Protein AF-A5N332-F1 (afdb_monomer)

Structure (mmCIF, N/CA/C/O backbone):
data_AF-A5N332-F1
#
_entry.id   AF-A5N332-F1
#
loop_
_atom_site.group_PDB
_atom_site.id
_atom_site.type_symbol
_atom_site.label_atom_id
_atom_site.label_alt_id
_atom_site.label_comp_id
_atom_site.label_asym_id
_atom_site.label_entity_id
_atom_site.label_seq_id
_atom_site.pdbx_PDB_ins_code
_atom_site.Cartn_x
_atom_site.Cartn_y
_atom_site.Cartn_z
_atom_site.occupancy
_atom_site.B_iso_or_equiv
_atom_site.auth_seq_id
_atom_site.auth_comp_id
_atom_site.auth_asym_id
_atom_site.auth_atom_id
_atom_site.pdbx_PDB_model_num
ATOM 1 N N . MET A 1 1 ? -3.164 6.702 -16.701 1.00 53.25 1 MET A N 1
ATOM 2 C CA . MET A 1 1 ? -4.174 5.683 -16.323 1.00 53.25 1 MET A CA 1
ATOM 3 C C . MET A 1 1 ? -3.710 4.673 -15.253 1.00 53.25 1 MET A C 1
ATOM 5 O O . MET A 1 1 ? -4.550 3.938 -14.766 1.00 53.25 1 MET A O 1
ATOM 9 N N . LEU A 1 2 ? 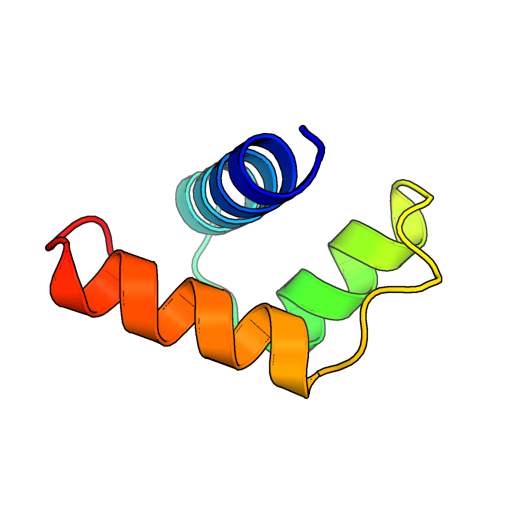-2.449 4.670 -14.779 1.00 61.00 2 LEU A N 1
ATOM 10 C CA . LEU A 1 2 ? -1.949 3.703 -13.769 1.00 61.00 2 LEU A CA 1
ATOM 11 C C . LEU A 1 2 ? -2.333 3.974 -12.295 1.00 61.00 2 LEU A C 1
ATOM 13 O O . LEU A 1 2 ? -2.257 3.067 -11.471 1.00 61.00 2 LEU A O 1
ATOM 17 N N . LYS A 1 3 ? -2.765 5.193 -11.933 1.00 61.09 3 LYS A N 1
ATOM 18 C CA . LYS A 1 3 ? -3.029 5.554 -10.520 1.00 61.09 3 LYS A CA 1
ATOM 19 C C . LYS A 1 3 ? -4.218 4.809 -9.894 1.00 61.09 3 LYS A C 1
ATOM 21 O O . LYS A 1 3 ? -4.223 4.614 -8.686 1.00 61.09 3 LYS A O 1
ATOM 26 N N . GLY A 1 4 ? -5.211 4.408 -10.694 1.00 75.50 4 GLY A N 1
ATOM 27 C CA . GLY A 1 4 ? -6.361 3.633 -10.205 1.00 75.50 4 GLY A CA 1
ATOM 28 C C . GLY A 1 4 ? -6.007 2.177 -9.895 1.00 75.50 4 GLY A C 1
ATOM 29 O O . GLY A 1 4 ? -6.480 1.626 -8.907 1.00 75.50 4 GLY A O 1
ATOM 30 N N . VAL A 1 5 ? -5.109 1.586 -10.690 1.00 85.88 5 VAL A N 1
ATOM 31 C CA . VAL A 1 5 ? -4.681 0.187 -10.537 1.00 85.88 5 VAL A CA 1
ATOM 32 C C . VAL A 1 5 ? -3.886 -0.002 -9.247 1.00 85.88 5 VAL A C 1
ATOM 34 O O . VAL A 1 5 ? -4.156 -0.938 -8.504 1.00 85.88 5 VAL A O 1
ATOM 37 N N . LEU A 1 6 ? -2.978 0.929 -8.924 1.00 88.44 6 LEU A N 1
ATOM 38 C CA . LEU A 1 6 ? -2.165 0.836 -7.706 1.00 88.44 6 LEU A CA 1
ATOM 39 C C . LEU A 1 6 ? -3.022 0.841 -6.431 1.00 88.44 6 LEU A C 1
ATOM 41 O O . LEU A 1 6 ? -2.749 0.082 -5.507 1.00 88.44 6 LEU A O 1
ATOM 45 N N . GLY A 1 7 ? -4.079 1.660 -6.398 1.00 89.00 7 GLY A N 1
ATOM 46 C CA . GLY A 1 7 ? -5.032 1.682 -5.285 1.00 89.00 7 GLY A CA 1
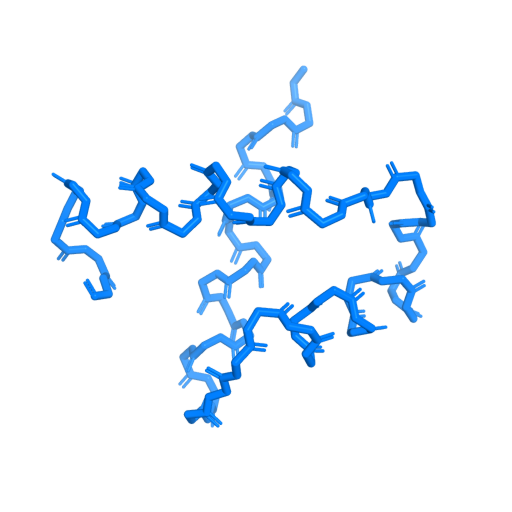ATOM 47 C C . GLY A 1 7 ? -5.757 0.347 -5.108 1.00 89.00 7 GLY A C 1
ATOM 48 O O . GLY A 1 7 ? -5.862 -0.143 -3.988 1.00 89.00 7 GLY A O 1
ATOM 49 N N . GLY A 1 8 ? -6.177 -0.277 -6.214 1.00 90.12 8 GLY A N 1
ATOM 50 C CA . GLY A 1 8 ? -6.766 -1.618 -6.196 1.00 90.12 8 GLY A CA 1
ATOM 51 C C . GLY A 1 8 ? -5.789 -2.690 -5.705 1.00 90.12 8 GLY A C 1
ATOM 52 O O . GLY A 1 8 ? -6.158 -3.517 -4.879 1.00 90.12 8 GLY A O 1
ATOM 53 N N . CYS A 1 9 ? -4.524 -2.640 -6.135 1.00 90.88 9 CYS A N 1
ATOM 54 C CA . CYS A 1 9 ? -3.489 -3.558 -5.650 1.00 90.88 9 CYS A CA 1
ATOM 55 C C . CYS A 1 9 ? -3.239 -3.411 -4.143 1.00 90.88 9 CYS A C 1
ATOM 57 O O . CYS A 1 9 ? -3.081 -4.411 -3.448 1.00 90.88 9 CYS A O 1
ATOM 59 N N . VAL A 1 10 ? -3.215 -2.178 -3.628 1.00 91.94 10 VAL A N 1
ATOM 60 C CA . VAL A 1 10 ? -3.084 -1.919 -2.186 1.00 91.94 10 VAL A CA 1
ATOM 61 C C . VAL A 1 10 ? -4.278 -2.495 -1.424 1.00 91.94 10 VAL A C 1
ATOM 63 O O . VAL A 1 10 ? -4.078 -3.187 -0.428 1.00 91.94 10 VAL A O 1
ATOM 66 N N . LEU A 1 11 ? -5.500 -2.276 -1.913 1.00 91.56 11 LEU A N 1
ATOM 67 C CA . LEU A 1 11 ? -6.713 -2.798 -1.284 1.00 91.56 11 LEU A CA 1
ATOM 68 C C . LEU A 1 11 ? -6.732 -4.335 -1.257 1.00 91.56 11 LEU A C 1
ATOM 70 O O . LEU A 1 11 ? -7.026 -4.926 -0.224 1.00 91.56 11 LEU A O 1
ATOM 74 N N . GLU A 1 12 ? -6.337 -4.984 -2.352 1.00 92.25 12 GLU A N 1
ATOM 75 C CA . GLU A 1 12 ? -6.199 -6.445 -2.435 1.00 92.25 12 GLU A CA 1
ATOM 76 C C . GLU A 1 12 ? -5.171 -6.986 -1.425 1.00 92.25 12 GLU A C 1
ATOM 78 O O . GLU A 1 12 ? -5.385 -8.016 -0.784 1.00 92.25 12 GLU A O 1
ATOM 83 N N . ILE A 1 13 ? -4.048 -6.282 -1.248 1.00 91.69 13 ILE A N 1
ATOM 84 C CA . ILE A 1 13 ? -3.009 -6.656 -0.281 1.00 91.69 13 ILE A CA 1
ATOM 85 C C . ILE A 1 13 ? -3.545 -6.590 1.157 1.00 91.69 13 ILE A C 1
ATOM 87 O O . ILE A 1 13 ? -3.270 -7.512 1.931 1.00 91.69 13 ILE A O 1
ATOM 91 N N . ILE A 1 14 ? -4.296 -5.536 1.494 1.00 91.94 14 ILE A N 1
ATOM 92 C CA . ILE A 1 14 ? -4.889 -5.321 2.825 1.00 91.94 14 ILE A CA 1
ATOM 93 C C . ILE A 1 14 ? -6.038 -6.307 3.075 1.00 91.94 14 ILE A C 1
ATOM 95 O O . ILE A 1 14 ? -6.144 -6.873 4.158 1.00 91.94 14 ILE A O 1
ATOM 99 N N . SER A 1 15 ? -6.852 -6.594 2.055 1.00 91.75 15 SER A N 1
ATOM 100 C CA . SER A 1 15 ? -7.980 -7.526 2.165 1.00 91.75 15 SER A CA 1
ATOM 101 C C . SER A 1 15 ? -7.552 -8.954 2.518 1.00 91.75 15 SER A C 1
ATOM 103 O O . SER A 1 15 ? -8.356 -9.712 3.056 1.00 91.75 15 SER A O 1
ATOM 105 N N . ARG A 1 16 ? -6.312 -9.349 2.203 1.00 90.69 16 ARG A N 1
ATOM 106 C CA . ARG A 1 16 ? -5.795 -10.695 2.500 1.00 90.69 16 ARG A CA 1
ATOM 107 C C . ARG A 1 16 ? -5.312 -10.856 3.935 1.00 90.69 16 ARG A C 1
ATOM 109 O O . ARG A 1 16 ? -5.378 -11.963 4.462 1.00 90.69 16 ARG A O 1
ATOM 116 N N . LYS A 1 17 ? -4.743 -9.804 4.527 1.00 86.50 17 LYS A N 1
ATOM 117 C CA . LYS A 1 17 ? -4.259 -9.798 5.911 1.00 86.50 17 LYS A CA 1
ATOM 118 C C . LYS A 1 17 ? -3.976 -8.376 6.385 1.00 86.50 17 LYS A C 1
ATOM 120 O O . LYS A 1 17 ? -3.571 -7.528 5.591 1.00 86.50 17 LYS A O 1
ATOM 125 N N . GLU A 1 18 ? -4.053 -8.178 7.696 1.00 87.38 18 GLU A N 1
ATOM 126 C CA . GLU A 1 18 ? -3.556 -6.963 8.335 1.00 87.38 18 GLU A CA 1
ATOM 127 C C . GLU A 1 18 ? -2.059 -6.778 8.032 1.00 87.38 18 GLU A C 1
ATOM 129 O O . GLU A 1 18 ? -1.257 -7.719 8.076 1.00 87.38 18 GLU A O 1
ATOM 134 N N . THR A 1 19 ? -1.693 -5.569 7.620 1.00 90.12 19 THR A N 1
ATOM 135 C CA . THR A 1 19 ? -0.361 -5.242 7.113 1.00 90.12 19 THR A CA 1
ATOM 136 C C . THR A 1 19 ? -0.102 -3.747 7.282 1.00 90.12 19 THR A C 1
ATOM 138 O O . THR A 1 19 ? -1.027 -2.964 7.476 1.00 90.12 19 THR A O 1
ATOM 141 N N . TYR A 1 20 ? 1.160 -3.338 7.208 1.00 88.44 20 TYR A N 1
ATOM 142 C CA . TYR A 1 20 ? 1.593 -1.955 7.411 1.00 88.44 20 TYR A CA 1
ATOM 143 C C . TYR A 1 20 ? 2.289 -1.416 6.156 1.00 88.44 20 TYR A C 1
ATOM 145 O O . TYR A 1 20 ? 2.773 -2.185 5.324 1.00 88.44 20 TYR A O 1
ATOM 153 N N . GLY A 1 21 ? 2.358 -0.087 6.013 1.00 88.31 21 GLY A N 1
ATOM 154 C CA . GLY A 1 21 ? 2.750 0.587 4.762 1.00 88.31 21 GLY A CA 1
ATOM 155 C C . GLY A 1 21 ? 4.038 0.066 4.110 1.00 88.31 21 GLY A C 1
ATOM 156 O O . GLY A 1 21 ? 4.079 -0.135 2.897 1.00 88.31 21 GLY A O 1
ATOM 157 N N . TYR A 1 22 ? 5.056 -0.255 4.909 1.00 89.94 22 TYR A N 1
ATOM 158 C CA . TYR A 1 22 ? 6.308 -0.824 4.404 1.00 89.94 22 TYR A CA 1
ATOM 159 C C . TYR A 1 22 ? 6.143 -2.235 3.809 1.00 89.94 22 TYR A C 1
ATOM 161 O O . TYR A 1 22 ? 6.738 -2.562 2.782 1.00 89.94 22 TYR A O 1
ATOM 169 N N . GLU A 1 23 ? 5.322 -3.094 4.415 1.00 91.38 23 GLU A N 1
ATOM 170 C CA . GLU A 1 23 ? 5.075 -4.433 3.876 1.00 91.38 23 GLU A CA 1
ATOM 171 C C . GLU A 1 23 ? 4.280 -4.372 2.561 1.00 91.38 23 GLU A C 1
ATOM 173 O O . GLU A 1 23 ? 4.586 -5.120 1.626 1.00 91.38 23 GLU A O 1
ATOM 178 N N . ILE A 1 24 ? 3.324 -3.444 2.458 1.00 92.25 24 ILE A N 1
ATOM 179 C CA . ILE A 1 24 ? 2.600 -3.156 1.213 1.00 92.25 24 ILE A CA 1
ATOM 180 C C . ILE A 1 24 ? 3.588 -2.727 0.121 1.00 92.25 24 ILE A C 1
ATOM 182 O O . ILE A 1 24 ? 3.571 -3.287 -0.973 1.00 92.25 24 ILE A O 1
ATOM 186 N N . MET A 1 25 ? 4.498 -1.798 0.432 1.00 91.62 25 MET A N 1
ATOM 187 C CA . MET A 1 25 ? 5.538 -1.319 -0.486 1.00 91.62 25 MET A CA 1
ATOM 188 C C . MET A 1 25 ? 6.432 -2.458 -0.988 1.00 91.62 25 MET A C 1
ATOM 190 O O . MET A 1 25 ? 6.598 -2.625 -2.197 1.00 91.62 25 MET A O 1
ATOM 194 N N . ARG A 1 26 ? 6.933 -3.319 -0.091 1.00 91.62 26 ARG A N 1
ATOM 195 C CA . ARG A 1 26 ? 7.729 -4.486 -0.506 1.00 91.62 26 ARG A CA 1
ATOM 196 C C . ARG A 1 26 ? 6.958 -5.432 -1.422 1.00 91.62 26 ARG A C 1
ATOM 198 O O . ARG A 1 26 ? 7.539 -5.956 -2.368 1.00 91.62 26 ARG A O 1
ATOM 205 N N . ARG A 1 27 ? 5.677 -5.685 -1.136 1.00 91.62 27 ARG A N 1
ATOM 206 C CA . ARG A 1 27 ? 4.833 -6.553 -1.971 1.00 91.62 27 ARG A CA 1
ATOM 207 C C . ARG A 1 27 ? 4.619 -5.949 -3.354 1.00 91.62 27 ARG A C 1
ATOM 209 O O . ARG A 1 27 ? 4.753 -6.663 -4.338 1.00 91.62 27 ARG A O 1
ATOM 216 N N . LEU A 1 28 ? 4.351 -4.648 -3.435 1.00 91.00 28 LEU A N 1
ATOM 217 C CA . LEU A 1 28 ? 4.232 -3.938 -4.709 1.00 91.00 28 LEU A CA 1
ATOM 218 C C . LEU A 1 28 ? 5.540 -4.006 -5.511 1.00 91.00 28 LEU A C 1
ATOM 220 O O . LEU A 1 28 ? 5.509 -4.362 -6.687 1.00 91.00 28 LEU A O 1
ATOM 224 N N . ASN A 1 29 ? 6.689 -3.780 -4.873 1.00 90.50 29 ASN A N 1
ATOM 225 C CA . ASN A 1 29 ? 7.995 -3.925 -5.524 1.00 90.50 29 ASN A CA 1
ATOM 226 C C . ASN A 1 29 ? 8.235 -5.350 -6.041 1.00 90.50 29 ASN A C 1
ATOM 228 O O . ASN A 1 29 ? 8.686 -5.522 -7.170 1.00 90.50 29 ASN A O 1
ATOM 232 N N . ALA A 1 30 ? 7.879 -6.373 -5.257 1.00 91.38 30 ALA A N 1
ATOM 233 C CA . ALA A 1 30 ? 7.985 -7.774 -5.673 1.00 91.38 30 ALA A CA 1
ATOM 234 C C . ALA A 1 30 ? 7.061 -8.130 -6.856 1.00 91.38 30 ALA A C 1
ATOM 236 O O . ALA A 1 30 ? 7.354 -9.060 -7.600 1.00 91.38 30 ALA A O 1
ATOM 237 N N . LEU A 1 31 ? 5.970 -7.381 -7.049 1.00 89.69 31 LEU A N 1
ATOM 238 C CA . LEU A 1 31 ? 5.056 -7.499 -8.191 1.00 89.69 31 LEU A CA 1
ATOM 239 C C . LEU A 1 31 ? 5.515 -6.691 -9.422 1.00 89.69 31 LEU A C 1
ATOM 241 O O . LEU A 1 31 ? 4.812 -6.673 -10.430 1.00 89.69 31 LEU A O 1
ATOM 245 N N . GLY A 1 32 ? 6.677 -6.031 -9.358 1.00 89.56 32 GLY A N 1
ATOM 246 C CA . GLY A 1 32 ? 7.252 -5.253 -10.458 1.00 89.56 32 GLY A CA 1
ATOM 247 C C . GLY A 1 32 ? 6.968 -3.751 -10.401 1.00 89.56 32 GLY A C 1
ATOM 248 O O . GLY A 1 32 ? 7.377 -3.025 -11.302 1.00 89.56 32 GLY A O 1
ATOM 249 N N . PHE A 1 33 ? 6.318 -3.249 -9.345 1.00 88.62 33 PHE A N 1
ATOM 250 C CA . PHE A 1 33 ? 6.088 -1.814 -9.148 1.00 88.62 33 PHE A CA 1
ATOM 251 C C . PHE A 1 33 ? 7.290 -1.118 -8.488 1.00 88.62 33 PHE A C 1
ATOM 253 O O . PHE A 1 33 ? 7.130 -0.429 -7.485 1.00 88.62 33 PHE A O 1
ATOM 260 N N . THR A 1 34 ? 8.491 -1.292 -9.044 1.00 85.06 34 THR A N 1
ATOM 261 C CA . THR A 1 34 ? 9.766 -0.836 -8.450 1.00 85.06 34 THR A CA 1
ATOM 262 C C . THR A 1 34 ? 9.893 0.680 -8.285 1.00 85.06 34 THR A C 1
ATOM 264 O O . THR A 1 34 ? 10.697 1.140 -7.479 1.00 85.06 34 THR A O 1
ATOM 267 N N . ASP A 1 35 ? 9.089 1.456 -9.012 1.00 84.88 35 ASP A N 1
ATOM 268 C CA . ASP A 1 35 ? 9.080 2.924 -8.947 1.00 84.88 35 ASP A CA 1
ATOM 269 C C . ASP A 1 35 ? 8.187 3.470 -7.814 1.00 84.88 35 ASP A C 1
ATOM 271 O O . ASP A 1 35 ? 8.032 4.684 -7.646 1.00 84.88 35 ASP A O 1
ATOM 275 N N . VAL A 1 36 ? 7.552 2.588 -7.033 1.00 86.06 36 VAL A N 1
ATOM 276 C CA . VAL A 1 36 ? 6.670 2.979 -5.931 1.00 86.06 36 VAL A CA 1
ATOM 277 C C . VAL A 1 36 ? 7.492 3.291 -4.686 1.00 86.06 36 VAL A C 1
ATOM 279 O O . VAL A 1 36 ? 7.958 2.414 -3.964 1.00 86.06 36 VAL A O 1
ATOM 282 N N . VAL A 1 37 ? 7.610 4.585 -4.407 1.00 86.00 37 VAL A N 1
ATOM 283 C CA . VAL A 1 37 ? 8.215 5.112 -3.177 1.00 86.00 3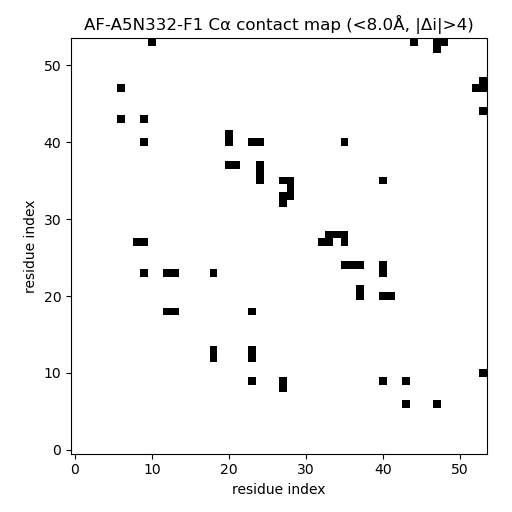7 VAL A CA 1
ATOM 284 C C . VAL A 1 37 ? 7.202 5.187 -2.029 1.00 86.00 37 VAL A C 1
ATOM 286 O O . VAL A 1 37 ? 5.998 5.317 -2.273 1.00 86.00 37 VAL A O 1
ATOM 289 N N . ASP A 1 38 ? 7.684 5.197 -0.781 1.00 86.94 38 ASP A N 1
ATOM 290 C CA . ASP A 1 38 ? 6.863 5.273 0.441 1.00 86.94 38 ASP A CA 1
ATOM 291 C C . ASP A 1 38 ? 5.755 6.331 0.370 1.00 86.94 38 ASP A C 1
ATOM 293 O O . ASP A 1 38 ? 4.589 6.038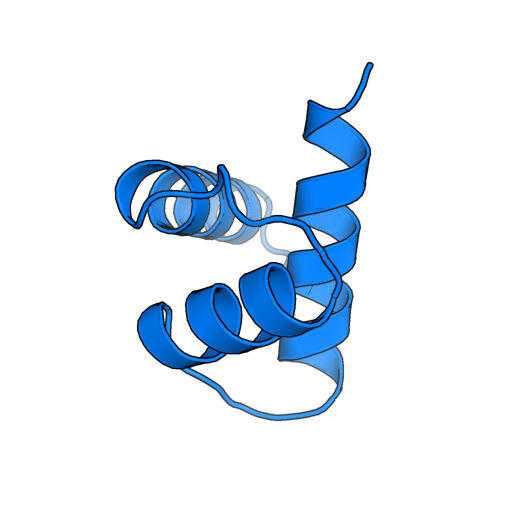 0.638 1.00 86.94 38 ASP A O 1
ATOM 297 N N . GLY A 1 39 ? 6.084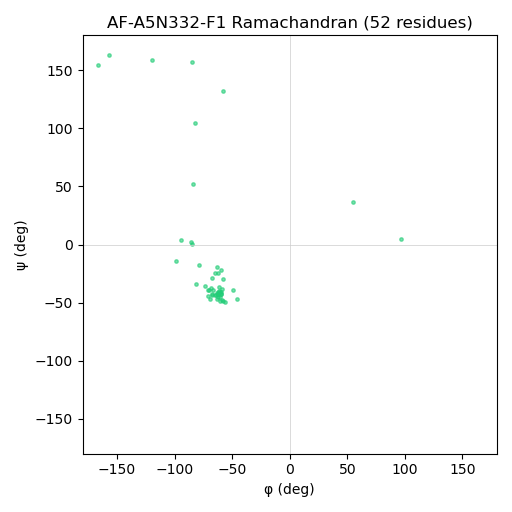 7.549 -0.073 1.00 88.69 39 GLY A N 1
ATOM 298 C CA . GLY A 1 39 ? 5.113 8.645 -0.170 1.00 88.69 39 GLY A CA 1
ATOM 299 C C . GLY A 1 39 ? 3.900 8.323 -1.054 1.00 88.69 39 GLY A C 1
ATOM 300 O O . GLY A 1 39 ? 2.791 8.790 -0.782 1.00 88.69 39 GLY A O 1
ATOM 301 N N . THR A 1 40 ? 4.069 7.474 -2.070 1.00 89.38 40 THR A N 1
ATOM 302 C CA . THR A 1 40 ? 2.969 7.025 -2.936 1.00 89.38 40 THR A CA 1
ATOM 303 C C . THR A 1 40 ? 2.028 6.085 -2.191 1.00 89.38 40 THR A C 1
ATOM 305 O O . THR A 1 40 ? 0.810 6.257 -2.268 1.00 89.38 40 THR A O 1
ATOM 308 N N 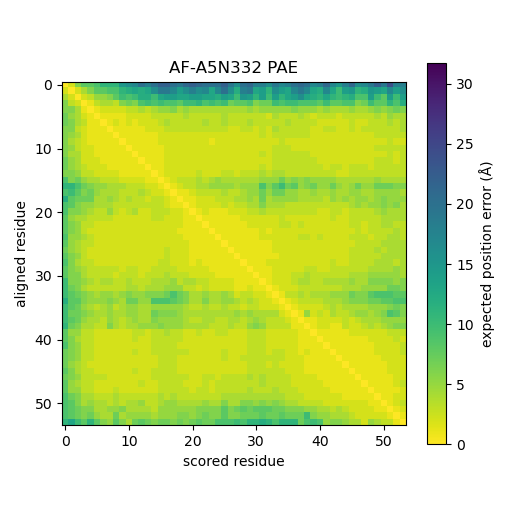. VAL A 1 41 ? 2.578 5.127 -1.439 1.00 90.69 41 VAL A N 1
ATOM 309 C CA . VAL A 1 41 ? 1.789 4.176 -0.643 1.00 90.69 41 VAL A CA 1
ATOM 310 C C . VAL A 1 41 ? 1.009 4.918 0.436 1.00 90.69 41 VAL A C 1
ATOM 312 O O . VAL A 1 41 ? -0.202 4.740 0.533 1.00 90.69 41 VAL A O 1
ATOM 315 N N . TYR A 1 42 ? 1.654 5.830 1.168 1.00 91.00 42 TYR A N 1
ATOM 316 C CA . TYR A 1 42 ? 0.977 6.656 2.172 1.00 91.00 42 TYR A CA 1
ATOM 317 C C . TYR A 1 42 ? -0.136 7.517 1.574 1.00 91.00 42 TYR A C 1
ATOM 319 O O . TYR A 1 42 ? -1.233 7.580 2.124 1.00 91.00 42 TYR A O 1
ATOM 327 N N . THR A 1 43 ? 0.101 8.132 0.414 1.00 91.69 43 THR A N 1
ATOM 328 C CA . THR A 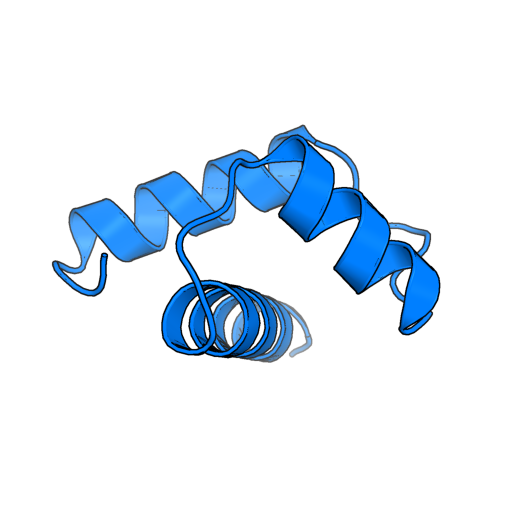1 43 ? -0.937 8.915 -0.273 1.00 91.69 43 THR A CA 1
ATOM 329 C C . THR A 1 43 ? -2.142 8.049 -0.648 1.00 91.69 43 THR A C 1
ATOM 331 O O . THR A 1 43 ? -3.280 8.514 -0.583 1.00 91.69 43 THR A O 1
ATOM 334 N N . ILE A 1 44 ? -1.920 6.793 -1.044 1.00 91.56 44 ILE A N 1
ATOM 335 C CA . ILE A 1 44 ? -3.002 5.854 -1.356 1.00 91.56 44 ILE A CA 1
ATOM 336 C C . ILE A 1 44 ? -3.750 5.453 -0.089 1.00 91.56 44 IL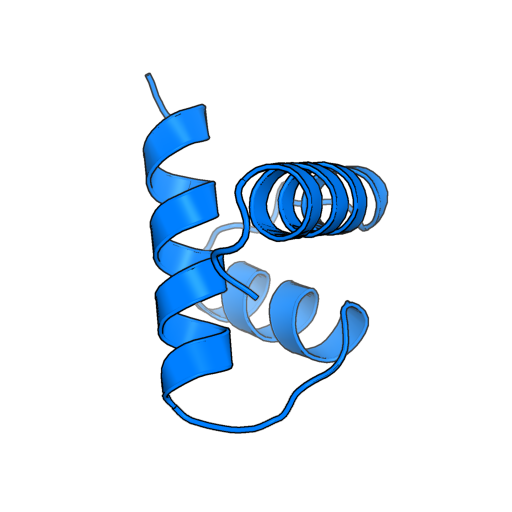E A C 1
ATOM 338 O O . ILE A 1 44 ? -4.974 5.531 -0.092 1.00 91.56 44 ILE A O 1
ATOM 342 N N . LEU A 1 45 ? -3.042 5.100 0.985 1.00 91.25 45 LEU A N 1
ATOM 343 C CA . LEU A 1 45 ? -3.651 4.739 2.267 1.00 91.25 45 LEU A CA 1
ATOM 344 C C . LEU A 1 45 ? -4.560 5.858 2.786 1.00 91.25 45 LEU A C 1
ATOM 346 O O . LEU A 1 45 ? -5.735 5.612 3.030 1.00 91.25 45 LEU A O 1
ATOM 350 N N . ILE A 1 46 ? -4.074 7.104 2.805 1.00 92.94 46 ILE A N 1
ATOM 351 C CA . ILE A 1 46 ? -4.868 8.277 3.211 1.00 92.94 46 ILE A CA 1
ATOM 352 C C . ILE A 1 46 ? -6.117 8.440 2.332 1.00 92.94 46 ILE A C 1
ATOM 354 O O . ILE A 1 46 ? -7.177 8.839 2.806 1.00 92.94 46 ILE A O 1
ATOM 358 N N . ARG A 1 47 ? -6.017 8.179 1.022 1.00 91.50 47 ARG A N 1
ATOM 359 C CA . ARG A 1 47 ? -7.175 8.272 0.118 1.00 91.50 47 ARG A CA 1
ATOM 360 C C . ARG A 1 47 ? -8.187 7.157 0.358 1.00 91.50 47 ARG A C 1
ATOM 362 O O . ARG A 1 47 ? -9.381 7.433 0.259 1.00 91.50 47 ARG A O 1
ATOM 369 N N . LEU A 1 48 ? -7.732 5.937 0.634 1.00 90.19 48 LEU A N 1
ATOM 370 C CA . LEU A 1 48 ? -8.601 4.799 0.934 1.00 90.19 48 LEU A CA 1
ATOM 371 C C . LEU A 1 48 ? -9.321 5.001 2.276 1.00 90.19 48 LEU A C 1
ATOM 373 O O . LEU A 1 48 ? -10.536 4.832 2.324 1.00 90.19 48 LEU A O 1
ATOM 377 N N . GLU A 1 49 ? -8.611 5.479 3.300 1.00 90.88 49 GLU A N 1
ATOM 378 C CA . GLU A 1 49 ? -9.167 5.841 4.613 1.00 90.88 49 GLU A CA 1
ATOM 379 C C . GLU A 1 49 ? -10.215 6.958 4.480 1.00 90.88 49 GLU A C 1
ATOM 381 O O . GLU A 1 49 ? -11.357 6.819 4.910 1.00 90.88 49 GLU A O 1
ATOM 3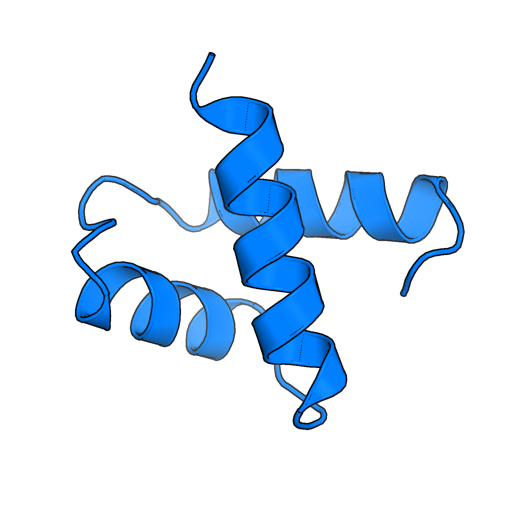86 N N . LYS A 1 50 ? -9.897 8.038 3.748 1.00 93.12 50 LYS A N 1
ATOM 387 C CA . LYS A 1 50 ? -10.869 9.106 3.435 1.00 93.12 50 LYS A CA 1
ATOM 388 C C . LYS A 1 50 ? -12.090 8.618 2.653 1.00 93.12 50 LYS A C 1
ATOM 390 O O . LYS A 1 50 ? -13.117 9.292 2.653 1.00 93.12 50 LYS A O 1
ATOM 395 N N . SER A 1 51 ? -11.970 7.487 1.963 1.00 90.25 51 SER A N 1
ATOM 396 C CA . SER A 1 51 ? -13.060 6.861 1.211 1.00 90.25 51 SER A CA 1
ATOM 397 C C . SER A 1 51 ? -13.801 5.789 2.021 1.00 90.25 51 SER A C 1
ATOM 399 O O . SER A 1 51 ? -14.708 5.172 1.473 1.00 90.25 51 SER A O 1
ATOM 401 N N . ASN A 1 52 ? -13.456 5.582 3.300 1.00 89.50 52 ASN A N 1
ATOM 402 C CA . ASN A 1 52 ? -13.992 4.530 4.177 1.00 89.50 52 ASN A CA 1
ATOM 403 C C . ASN A 1 52 ? -13.844 3.111 3.594 1.00 89.50 52 ASN A C 1
ATOM 405 O O . ASN A 1 52 ? -14.743 2.282 3.723 1.00 89.50 52 ASN A O 1
ATOM 409 N N . LEU A 1 53 ? -12.731 2.844 2.903 1.00 83.50 53 LEU A N 1
ATOM 410 C CA . LEU A 1 53 ? -12.433 1.525 2.327 1.00 83.50 53 LEU A CA 1
ATOM 411 C C . LEU A 1 53 ? -11.472 0.689 3.185 1.00 83.50 53 LEU A C 1
ATOM 413 O O . LEU A 1 53 ? -11.339 -0.507 2.932 1.00 83.50 53 LEU A O 1
ATOM 417 N N . VAL A 1 54 ? -10.802 1.318 4.153 1.00 82.00 54 VAL A N 1
ATOM 418 C CA . VAL A 1 54 ? -9.873 0.743 5.141 1.00 82.00 54 VAL A CA 1
ATOM 419 C C . VAL A 1 54 ? -9.923 1.557 6.421 1.00 82.00 54 VAL A C 1
ATOM 421 O O . VAL A 1 54 ? -10.288 2.752 6.319 1.00 82.00 54 VAL A O 1
#

Solvent-accessible surface area (backbone atoms only — not comparable to full-atom values): 3308 Å² total; per-residue (Å²): 130,66,74,66,55,54,49,52,54,51,50,55,54,48,75,75,41,95,79,52,73,67,61,55,46,53,52,41,36,76,72,68,44,70,87,64,50,70,70,58,54,53,55,44,51,54,51,36,41,76,66,72,74,96

Radius of gyration: 10.14 Å; Cα contacts (8 Å, |Δi|>4): 33; chains: 1; bounding box: 24×20×25 Å

pLDDT: mean 87.67, std 7.77, range [53.25, 93.12]

Secondary structure (DSSP, 8-state):
-THHHHHHHHHHHHHHS---HHHHHHHHHHTT-TT--HHHHHHHHHHHHHTT--

InterPro domains:
  IPR005149 Transcription regulator PadR, N-terminal [PF03551] (10-54)
  IPR036388 Winged helix-like DNA-binding domain superfamily [G3DSA:1.10.10.10] (1-54)
  IPR036390 Winged helix DNA-binding domain superfamily [SSF46785] (1-54)

Sequence (54 aa):
MLKGVLGGCVLEIISRKETYGYEIMRRLNALGFTDVVDGTVYTILIRLEKSNLV

Foldseek 3Di:
DCLVVLLVLLLVVCVVDPDDLVVSVVVCVVVVVVVDDSVSSVVSVVVCVVVVSD

Nearest PDB structures (foldseek):
  4esf-assembly1_A-2  TM=9.598E-01  e=3.254E-04  Bacillus cereus ATCC 10987
  6abt-assembly1_A  TM=9.479E-01  e=3.949E-04  Listeria monocytogenes
  6abq-assembly1_A  TM=9.832E-01  e=2.405E-03  Listeria monocytogenes
  6dk4-assembly1_A  TM=8.993E-01  e=2.557E+00  Campylobacter jejuni

Mean predicted aligned error: 3.81 Å

Organism: Clostridium kluyveri (strain ATCC 8527 / DSM 555 / NBRC 12016 / NCIMB 10680 / K1) (NCBI:txid431943)